Protein AF-A0A1V2UQR1-F1 (afdb_monomer_lite)

Foldseek 3Di:
DDPFQVPLVVVLVVLQVVLVVDLQVDDPVVLVVNLVVLVVVLVCVVVVPPVPHDDPLSSLSSQLSNLSSVLSVDPDPVSNVVSVVSNVVSVVSNVVSSVVSVVVVQVVVVPPPPPDDPVVVDDD

Structure (mmCIF, N/CA/C/O backbone):
data_AF-A0A1V2UQR1-F1
#
_entry.id   AF-A0A1V2UQR1-F1
#
loop_
_atom_site.group_PDB
_atom_site.id
_atom_site.type_symbol
_atom_site.label_atom_id
_atom_site.label_alt_id
_atom_site.label_comp_id
_atom_site.label_asym_id
_atom_site.label_entity_id
_atom_site.label_seq_id
_atom_site.pdbx_PDB_ins_code
_atom_site.Cartn_x
_atom_site.Cartn_y
_atom_site.Cartn_z
_atom_site.occupancy
_atom_site.B_iso_or_equiv
_atom_site.auth_seq_id
_atom_site.auth_comp_id
_atom_site.auth_asym_id
_atom_site.auth_atom_id
_atom_site.pdbx_PDB_model_num
ATOM 1 N N . MET A 1 1 ? 7.569 -15.498 -19.067 1.00 32.97 1 MET A N 1
ATOM 2 C CA . MET A 1 1 ? 6.533 -14.489 -19.364 1.00 32.97 1 MET A CA 1
ATOM 3 C C . MET A 1 1 ? 6.404 -13.623 -18.119 1.00 32.97 1 MET A C 1
ATOM 5 O O . MET A 1 1 ? 5.888 -14.090 -17.115 1.00 32.97 1 MET A O 1
ATOM 9 N N . TRP A 1 2 ? 7.049 -12.455 -18.104 1.00 37.38 2 TRP A N 1
ATOM 10 C CA . TRP A 1 2 ? 7.053 -11.581 -16.930 1.00 37.38 2 TRP A CA 1
ATOM 11 C C . TRP A 1 2 ? 5.740 -10.806 -16.916 1.00 37.38 2 TRP A C 1
ATOM 13 O O . TRP A 1 2 ? 5.482 -10.030 -17.830 1.00 37.38 2 TRP A O 1
ATOM 23 N N . MET A 1 3 ? 4.906 -11.023 -15.900 1.00 43.75 3 MET A N 1
ATOM 24 C CA . MET A 1 3 ? 3.712 -10.211 -15.671 1.00 43.75 3 MET A CA 1
ATOM 25 C C . MET A 1 3 ? 4.167 -8.871 -15.077 1.00 43.75 3 MET A C 1
ATOM 27 O O . MET A 1 3 ? 4.105 -8.639 -13.871 1.00 43.75 3 MET A O 1
ATOM 31 N N . ILE A 1 4 ? 4.757 -8.031 -15.929 1.00 51.09 4 ILE A N 1
ATOM 32 C CA . ILE A 1 4 ? 5.234 -6.699 -15.564 1.00 51.09 4 ILE A CA 1
ATOM 33 C C . ILE A 1 4 ? 4.001 -5.863 -15.200 1.00 51.09 4 ILE A C 1
ATOM 35 O O . ILE A 1 4 ? 2.979 -5.909 -15.875 1.00 51.09 4 ILE A O 1
ATOM 39 N N . GLY A 1 5 ? 4.077 -5.137 -14.088 1.00 52.66 5 GLY A N 1
ATOM 40 C CA . GLY A 1 5 ? 3.186 -4.023 -13.750 1.00 52.66 5 GLY A CA 1
ATOM 41 C C . GLY A 1 5 ? 1.824 -4.346 -13.123 1.00 52.66 5 GLY A C 1
ATOM 42 O O . GLY A 1 5 ? 1.376 -3.545 -12.316 1.00 52.66 5 GLY A O 1
ATOM 43 N N . GLY A 1 6 ? 1.181 -5.486 -13.401 1.00 56.59 6 GLY A N 1
ATOM 44 C CA . GLY A 1 6 ? -0.182 -5.764 -12.900 1.00 56.59 6 GLY A CA 1
ATOM 45 C C . GLY A 1 6 ? -0.260 -6.340 -11.480 1.00 56.59 6 GLY A C 1
ATOM 46 O O . GLY A 1 6 ? -1.126 -5.965 -10.692 1.00 56.59 6 GLY A O 1
ATOM 47 N N . THR A 1 7 ? 0.657 -7.240 -11.118 1.00 64.69 7 THR A N 1
ATOM 48 C CA . THR A 1 7 ? 0.584 -8.032 -9.872 1.00 64.69 7 THR A CA 1
ATOM 49 C C . THR A 1 7 ? 0.518 -7.159 -8.620 1.00 64.69 7 THR A C 1
ATOM 51 O O . THR A 1 7 ? -0.273 -7.415 -7.718 1.00 64.69 7 THR A O 1
ATOM 54 N N . ALA A 1 8 ? 1.307 -6.086 -8.586 1.00 63.56 8 ALA A N 1
ATOM 55 C CA . ALA A 1 8 ? 1.317 -5.116 -7.497 1.00 63.56 8 ALA A CA 1
ATOM 56 C C . ALA A 1 8 ? -0.044 -4.429 -7.305 1.00 63.56 8 ALA A C 1
ATOM 58 O O . ALA A 1 8 ? -0.502 -4.242 -6.174 1.00 63.56 8 ALA A O 1
ATOM 59 N N . ILE A 1 9 ? -0.703 -4.085 -8.413 1.00 66.06 9 ILE A N 1
ATOM 60 C CA . ILE A 1 9 ? -2.021 -3.445 -8.437 1.00 66.06 9 ILE A CA 1
ATOM 61 C C . ILE A 1 9 ? -3.070 -4.401 -7.912 1.00 66.06 9 ILE A C 1
ATOM 63 O O . ILE A 1 9 ? -3.766 -4.065 -6.954 1.00 66.06 9 ILE A O 1
ATOM 67 N N . TYR A 1 10 ? -3.120 -5.614 -8.456 1.00 68.88 10 TYR A N 1
ATOM 68 C CA . TYR A 1 10 ? -4.104 -6.609 -8.051 1.00 68.88 10 TYR A CA 1
ATOM 69 C C . TYR A 1 10 ? -3.938 -7.017 -6.586 1.00 68.88 10 TYR A C 1
ATOM 71 O O . TYR A 1 10 ? -4.908 -6.997 -5.832 1.00 68.88 10 TYR A O 1
ATOM 79 N N . VAL A 1 11 ? -2.709 -7.313 -6.152 1.00 68.81 11 VAL A N 1
ATOM 80 C CA . VAL A 1 11 ? -2.436 -7.756 -4.779 1.00 68.81 11 VAL A CA 1
ATOM 81 C C . VAL A 1 11 ? -2.712 -6.639 -3.776 1.00 68.81 11 VAL A C 1
ATOM 83 O O . VAL A 1 11 ? -3.416 -6.867 -2.795 1.00 68.81 11 VAL A O 1
ATOM 86 N N . SER A 1 12 ? -2.225 -5.417 -4.016 1.00 69.25 12 SER A N 1
ATOM 87 C CA . SER A 1 12 ? -2.465 -4.313 -3.075 1.00 69.25 12 SER A CA 1
ATOM 88 C C . SER A 1 12 ? -3.940 -3.911 -3.007 1.00 69.25 12 SER A C 1
ATOM 90 O O . SER A 1 12 ? -4.445 -3.649 -1.915 1.00 69.25 12 SER A O 1
ATOM 92 N N . SER A 1 13 ? -4.654 -3.931 -4.135 1.00 69.38 13 SER A N 1
ATOM 93 C CA . SER A 1 13 ? -6.088 -3.619 -4.189 1.00 69.38 13 SER A CA 1
ATOM 94 C C . SER A 1 13 ? -6.927 -4.690 -3.497 1.00 69.38 13 SER A C 1
ATOM 96 O O . SER A 1 13 ? -7.822 -4.355 -2.725 1.00 69.38 13 SER A O 1
ATOM 98 N N . ALA A 1 14 ? -6.611 -5.973 -3.703 1.00 75.75 14 ALA A N 1
ATOM 99 C CA . ALA A 1 14 ? -7.281 -7.078 -3.020 1.00 75.75 14 ALA A CA 1
ATOM 100 C C . ALA A 1 14 ? -7.065 -7.014 -1.500 1.00 75.75 14 ALA A C 1
ATOM 102 O O . ALA A 1 14 ? -8.016 -7.143 -0.729 1.00 75.75 14 ALA A O 1
ATOM 103 N N . VAL A 1 15 ? -5.831 -6.742 -1.065 1.00 73.88 15 VAL A N 1
ATOM 104 C CA . VAL A 1 15 ? -5.500 -6.555 0.354 1.00 73.88 15 VAL A CA 1
ATOM 105 C C . VAL A 1 15 ? -6.279 -5.376 0.936 1.00 73.88 15 VAL A C 1
ATOM 107 O O . VAL A 1 15 ? -6.903 -5.521 1.987 1.00 73.88 15 VAL A O 1
ATOM 110 N N . LEU A 1 16 ? -6.316 -4.234 0.244 1.00 71.00 16 LEU A N 1
ATOM 111 C CA . LEU A 1 16 ? -7.100 -3.076 0.672 1.00 71.00 16 LEU A CA 1
ATOM 112 C C . LEU A 1 16 ? -8.588 -3.398 0.774 1.00 71.00 16 LEU A C 1
ATOM 114 O O . LEU A 1 16 ? -9.200 -3.062 1.782 1.00 71.00 16 LEU A O 1
ATOM 118 N N . PHE A 1 17 ? -9.161 -4.080 -0.215 1.00 71.38 17 PHE A N 1
ATOM 119 C CA . PHE A 1 17 ? -10.573 -4.455 -0.225 1.00 71.38 17 PHE A CA 1
ATOM 120 C C . PHE A 1 17 ? -10.947 -5.375 0.945 1.00 71.38 17 PHE A C 1
ATOM 122 O O . PHE A 1 17 ? -11.940 -5.148 1.635 1.00 71.38 17 PHE A O 1
ATOM 129 N N . ILE A 1 18 ? -10.126 -6.390 1.225 1.00 71.56 18 ILE A N 1
ATOM 130 C CA . ILE A 1 18 ? -10.344 -7.283 2.369 1.00 71.56 18 ILE A CA 1
ATOM 131 C C . ILE A 1 18 ? -10.258 -6.479 3.672 1.00 71.56 18 ILE A C 1
ATOM 133 O O . ILE A 1 18 ? -11.129 -6.578 4.535 1.00 71.56 18 ILE A O 1
ATOM 137 N N . ILE A 1 19 ? -9.253 -5.619 3.821 1.00 70.56 19 ILE A N 1
ATOM 138 C CA . ILE A 1 19 ? -9.101 -4.803 5.029 1.00 70.56 19 ILE A CA 1
ATOM 139 C C . ILE A 1 19 ? -10.298 -3.873 5.220 1.00 70.56 19 ILE A C 1
ATOM 141 O O . ILE A 1 19 ? -10.838 -3.812 6.324 1.00 70.56 19 ILE A O 1
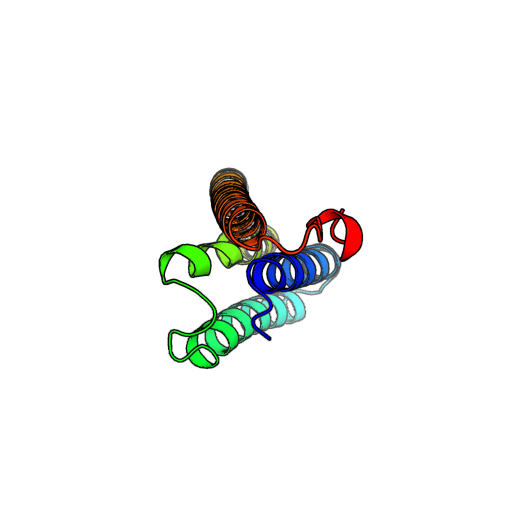ATOM 145 N N . THR A 1 20 ? -10.741 -3.162 4.184 1.00 67.00 20 THR A N 1
ATOM 146 C CA . THR A 1 20 ? -11.865 -2.222 4.292 1.00 67.00 20 THR A CA 1
ATOM 147 C C . THR A 1 20 ? -13.170 -2.937 4.640 1.00 67.00 20 THR A C 1
ATOM 149 O O . THR A 1 20 ? -13.907 -2.454 5.501 1.00 67.00 20 THR A O 1
ATOM 152 N N . ALA A 1 21 ? -13.423 -4.114 4.059 1.00 70.12 21 ALA A N 1
ATOM 153 C CA . ALA A 1 21 ? -14.614 -4.914 4.337 1.00 70.12 21 ALA A CA 1
ATOM 154 C C . ALA A 1 21 ? -14.644 -5.465 5.774 1.00 70.12 21 ALA A C 1
ATOM 156 O O . ALA A 1 21 ? -15.693 -5.481 6.423 1.00 70.12 21 ALA A O 1
ATOM 157 N N . TYR A 1 22 ? -13.496 -5.907 6.294 1.00 66.62 22 TYR A N 1
ATOM 158 C CA . TYR A 1 22 ? -13.438 -6.633 7.562 1.00 66.62 22 TYR A CA 1
ATOM 159 C C . TYR A 1 22 ? -13.123 -5.738 8.775 1.00 66.62 22 TYR A C 1
ATOM 161 O O . TYR A 1 22 ? -13.683 -5.944 9.853 1.00 66.62 22 TYR A O 1
ATOM 169 N N . THR A 1 23 ? -12.296 -4.697 8.642 1.00 65.06 23 THR A N 1
ATOM 170 C CA . THR A 1 23 ? -11.822 -3.906 9.802 1.00 65.06 23 THR A CA 1
ATOM 171 C C . THR A 1 23 ? -12.918 -3.177 10.580 1.00 65.06 23 THR A C 1
ATOM 173 O O . THR A 1 23 ? -12.778 -2.995 11.793 1.00 65.06 23 THR A O 1
ATOM 176 N N . PHE A 1 24 ? -14.020 -2.786 9.935 1.00 60.38 24 PHE A N 1
ATOM 177 C CA . PHE A 1 24 ? -15.116 -2.078 10.607 1.00 60.38 24 PHE A CA 1
ATOM 178 C C . PHE A 1 24 ? -16.175 -2.993 11.228 1.00 60.38 24 PHE A C 1
ATOM 180 O O . PHE A 1 24 ? -16.849 -2.567 12.164 1.00 60.38 24 PHE A O 1
ATOM 187 N N . LYS A 1 25 ? -16.295 -4.244 10.765 1.00 65.75 25 LYS A N 1
ATOM 188 C CA . LYS A 1 25 ? -17.300 -5.204 11.255 1.00 65.75 25 LYS A CA 1
ATOM 189 C C . LYS A 1 25 ? -16.790 -6.085 12.404 1.00 65.75 25 LYS A C 1
ATOM 191 O O . LYS A 1 25 ? -17.584 -6.659 13.142 1.00 65.75 25 LYS A O 1
ATOM 196 N N . LEU A 1 26 ? -15.473 -6.205 12.557 1.00 60.62 26 LEU A N 1
ATOM 197 C CA . LEU A 1 26 ? -14.842 -7.176 13.452 1.00 60.62 26 LEU A CA 1
ATOM 198 C C . LEU A 1 26 ? -14.723 -6.704 14.913 1.00 60.62 26 LEU A C 1
ATOM 200 O O . LEU A 1 26 ? -14.477 -5.529 15.206 1.00 60.62 26 LEU A O 1
ATOM 204 N N . GLY A 1 27 ? -14.833 -7.660 15.842 1.00 65.69 27 GLY A N 1
ATOM 205 C CA . GLY A 1 27 ? -14.621 -7.453 17.276 1.00 65.69 27 GLY A CA 1
ATOM 206 C C . GLY A 1 27 ? -13.158 -7.151 17.635 1.00 65.69 27 GLY A C 1
ATOM 207 O O . GLY A 1 27 ? -12.243 -7.300 16.826 1.00 65.69 27 GLY A O 1
ATOM 208 N N . LYS A 1 28 ? -12.907 -6.734 18.884 1.00 65.25 28 LYS A N 1
ATOM 209 C CA . LYS A 1 28 ? -11.602 -6.211 19.349 1.00 65.25 28 LYS A CA 1
ATOM 210 C C . LYS A 1 28 ? -10.407 -7.145 19.069 1.00 65.25 28 LYS A C 1
ATOM 212 O O . LYS A 1 28 ? -9.355 -6.655 18.676 1.00 65.25 28 LYS A O 1
ATOM 217 N N . TYR A 1 29 ? -10.580 -8.461 19.221 1.00 61.78 29 TYR A N 1
ATOM 218 C CA . TYR A 1 29 ? -9.546 -9.473 18.946 1.00 61.78 29 TYR A CA 1
ATOM 219 C C . TYR A 1 29 ? -9.346 -9.732 17.450 1.00 61.78 29 TYR A C 1
ATOM 221 O O . TYR A 1 29 ? -8.220 -9.808 16.969 1.00 61.78 29 TYR A O 1
ATOM 229 N N . GLN A 1 30 ? -10.435 -9.782 16.690 1.00 65.19 30 GLN A N 1
ATOM 230 C CA . GLN A 1 30 ? -10.390 -9.989 15.245 1.00 65.19 30 GLN A CA 1
ATOM 231 C C . GLN A 1 30 ? -9.726 -8.819 14.506 1.00 65.19 30 GLN A C 1
ATOM 233 O O . GLN A 1 30 ? -9.029 -9.028 13.515 1.00 65.19 30 GLN A O 1
ATOM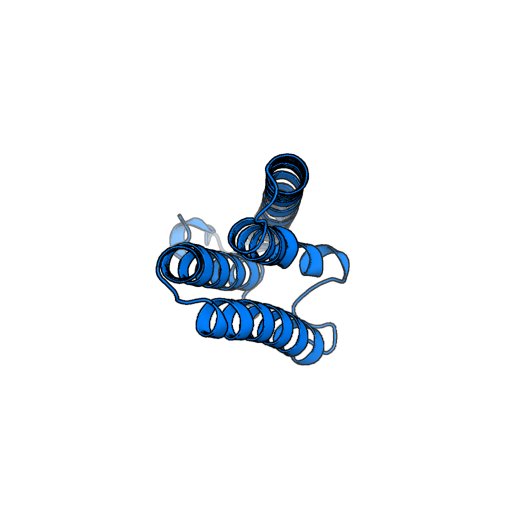 238 N N . LYS A 1 31 ? -9.862 -7.588 15.018 1.00 67.44 31 LYS A N 1
ATOM 239 C CA . LYS A 1 31 ? -9.100 -6.449 14.497 1.00 67.44 31 LYS A CA 1
ATOM 240 C C . LYS A 1 31 ? -7.584 -6.662 14.645 1.00 67.44 31 LYS A C 1
ATOM 242 O O . LYS A 1 31 ? -6.834 -6.236 13.774 1.00 67.44 31 LYS A O 1
ATOM 247 N N . ILE A 1 32 ? -7.119 -7.316 15.721 1.00 65.88 32 ILE A N 1
ATOM 248 C CA . ILE A 1 32 ? -5.677 -7.524 15.982 1.00 65.88 32 ILE A CA 1
ATOM 249 C C . ILE A 1 32 ? -5.136 -8.567 15.006 1.00 65.88 32 ILE A C 1
ATOM 251 O O . ILE A 1 32 ? -4.095 -8.350 14.391 1.00 65.88 32 ILE A O 1
ATOM 255 N N . CYS A 1 33 ? -5.899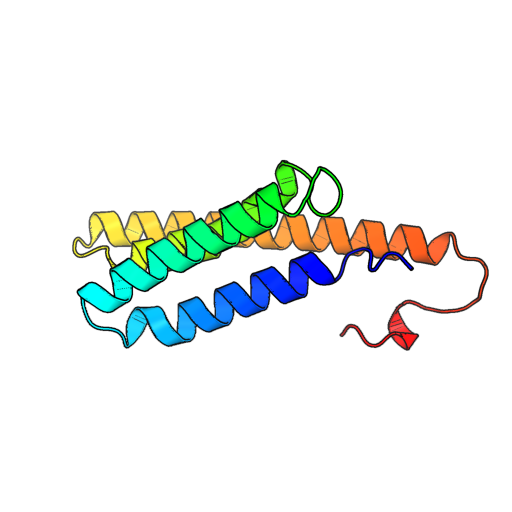 -9.640 14.778 1.00 64.75 33 CYS A N 1
ATOM 256 C CA . CYS A 1 33 ? -5.610 -10.616 13.728 1.00 64.75 33 CYS A CA 1
ATOM 257 C C . CYS A 1 33 ? -5.558 -9.962 12.340 1.00 64.75 33 CYS A C 1
ATOM 259 O O . CYS A 1 33 ? -4.703 -10.312 11.535 1.00 64.75 33 CYS A O 1
ATOM 261 N N . SER A 1 34 ? -6.410 -8.965 12.071 1.00 66.31 34 SER A N 1
ATOM 262 C CA . SER A 1 34 ? -6.354 -8.206 10.819 1.00 66.31 34 SER A CA 1
ATOM 263 C C . SER A 1 34 ? -5.048 -7.417 10.669 1.00 66.31 34 SER A C 1
ATOM 265 O O . SER A 1 34 ? -4.481 -7.441 9.585 1.00 66.31 34 SER A O 1
ATOM 267 N N . VAL A 1 35 ? -4.537 -6.752 11.718 1.00 68.25 35 VAL A N 1
ATOM 268 C CA . VAL A 1 35 ? -3.219 -6.070 11.663 1.00 68.25 35 VAL A CA 1
ATOM 269 C C . VAL A 1 35 ? -2.113 -7.076 11.370 1.00 68.25 35 VAL A C 1
ATOM 271 O O . VAL A 1 35 ? -1.284 -6.852 10.490 1.00 68.25 35 VAL A O 1
ATOM 274 N N . LEU A 1 36 ? -2.113 -8.185 12.114 1.00 67.88 36 LEU A N 1
ATOM 275 C CA . LEU A 1 36 ? -1.111 -9.239 11.993 1.00 67.88 36 LEU A CA 1
ATOM 276 C C . LEU A 1 36 ? -1.106 -9.837 10.590 1.00 67.88 36 LEU A C 1
ATOM 278 O O . LEU A 1 36 ? -0.040 -9.938 10.003 1.00 67.88 36 LEU A O 1
ATOM 282 N N . ASN A 1 37 ? -2.269 -10.137 10.012 1.00 71.25 37 ASN A N 1
ATOM 283 C CA . ASN A 1 37 ? -2.362 -10.666 8.650 1.00 71.25 37 ASN A CA 1
ATOM 284 C C . ASN A 1 37 ? -1.844 -9.688 7.589 1.00 71.25 37 ASN A C 1
ATOM 286 O O . ASN A 1 37 ? -1.258 -10.123 6.599 1.00 71.25 37 ASN A O 1
ATOM 290 N N . VAL A 1 38 ? -2.029 -8.379 7.787 1.00 70.06 38 VAL A N 1
ATOM 291 C CA . VAL A 1 38 ? -1.510 -7.350 6.870 1.00 70.06 38 VAL A CA 1
ATOM 292 C C . VAL A 1 38 ? 0.005 -7.247 6.965 1.00 70.06 38 VAL A C 1
ATOM 294 O O . VAL A 1 38 ? 0.676 -7.250 5.936 1.00 70.06 3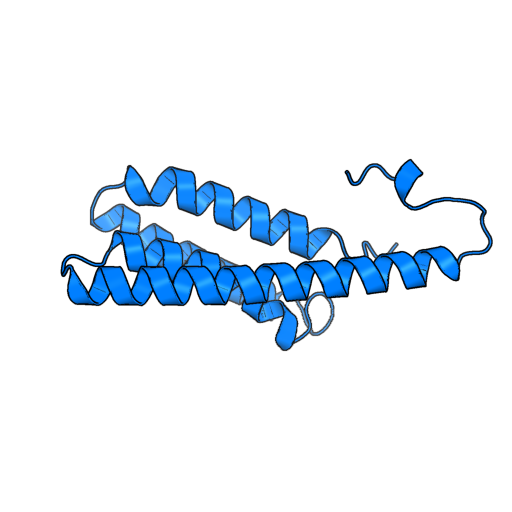8 VAL A O 1
ATOM 297 N N . LEU A 1 39 ? 0.552 -7.213 8.183 1.00 70.50 39 LEU A N 1
ATOM 298 C CA . LEU A 1 39 ? 1.999 -7.227 8.402 1.00 70.50 39 LEU A CA 1
ATOM 299 C C . LEU A 1 39 ? 2.627 -8.516 7.866 1.00 70.50 39 LEU A C 1
ATOM 301 O O . LEU A 1 39 ? 3.623 -8.451 7.155 1.00 70.50 39 LEU A O 1
ATOM 305 N N . LEU A 1 40 ? 2.020 -9.671 8.143 1.00 72.75 40 LEU A N 1
ATOM 306 C CA . LEU A 1 40 ? 2.498 -10.965 7.670 1.00 72.75 40 LEU A CA 1
ATOM 307 C C . LEU A 1 40 ? 2.437 -11.050 6.142 1.00 72.75 40 LEU A C 1
ATOM 309 O O . LEU A 1 40 ? 3.400 -11.494 5.536 1.00 72.75 40 LEU A O 1
ATOM 313 N N . SER A 1 41 ? 1.363 -10.568 5.506 1.00 70.38 41 SER A N 1
ATOM 314 C CA . SER A 1 41 ? 1.276 -10.513 4.039 1.00 70.38 41 SER A CA 1
ATOM 315 C C . SER A 1 41 ? 2.328 -9.587 3.442 1.00 70.38 41 SER A C 1
ATOM 317 O O . SER A 1 41 ? 2.964 -9.957 2.463 1.00 70.38 41 SER A O 1
ATOM 319 N N . ALA A 1 42 ? 2.557 -8.410 4.033 1.00 68.06 42 ALA A N 1
ATOM 320 C CA . ALA A 1 42 ? 3.599 -7.493 3.575 1.00 68.06 42 ALA A CA 1
ATOM 321 C C . ALA A 1 42 ? 4.996 -8.125 3.699 1.00 68.06 42 ALA A C 1
ATOM 323 O O . ALA A 1 42 ? 5.792 -8.041 2.768 1.00 68.06 42 ALA A O 1
ATOM 324 N N . VAL A 1 43 ? 5.273 -8.811 4.812 1.00 67.88 43 VAL A N 1
ATOM 325 C CA . VAL A 1 43 ? 6.531 -9.535 5.052 1.00 67.88 43 VAL A CA 1
ATOM 326 C C . VAL A 1 43 ? 6.684 -10.706 4.081 1.00 67.88 43 VAL A C 1
ATOM 328 O O . VAL A 1 43 ? 7.721 -10.827 3.440 1.00 67.88 43 VAL A O 1
ATOM 331 N N . VAL A 1 44 ? 5.656 -11.537 3.906 1.00 69.06 44 VAL A N 1
ATOM 332 C CA . VAL A 1 44 ? 5.670 -12.658 2.955 1.00 69.06 44 VAL A CA 1
ATOM 333 C C . VAL A 1 44 ? 5.878 -12.154 1.532 1.00 69.06 44 VAL A C 1
ATOM 335 O O . VAL A 1 44 ? 6.683 -12.727 0.812 1.00 69.06 44 VAL A O 1
ATOM 338 N N . LEU A 1 45 ? 5.233 -11.059 1.127 1.00 64.44 45 LEU A N 1
ATOM 339 C CA . LEU A 1 45 ? 5.430 -10.472 -0.200 1.00 64.44 45 LEU A CA 1
ATOM 340 C C . LEU A 1 45 ? 6.837 -9.887 -0.369 1.00 64.44 45 LEU A C 1
ATOM 342 O O . LEU A 1 45 ? 7.425 -10.058 -1.431 1.00 64.44 45 LEU A O 1
ATOM 346 N N . TYR A 1 46 ? 7.396 -9.269 0.675 1.00 63.59 46 TYR A N 1
ATOM 347 C CA . TYR A 1 46 ? 8.766 -8.752 0.681 1.00 63.59 46 TYR A CA 1
ATOM 348 C C . TYR A 1 46 ? 9.823 -9.866 0.603 1.00 63.59 46 TYR A C 1
ATOM 350 O O . TYR A 1 46 ? 10.778 -9.751 -0.158 1.00 63.59 46 TYR A O 1
ATOM 358 N N . PHE A 1 47 ? 9.649 -10.965 1.344 1.00 58.25 47 PHE A N 1
ATOM 359 C CA . PHE A 1 47 ? 10.606 -12.081 1.376 1.00 58.25 47 PHE A CA 1
ATOM 360 C C . PHE A 1 47 ? 10.404 -13.101 0.249 1.00 58.25 47 PHE A C 1
ATOM 362 O O . PHE A 1 47 ? 11.377 -13.688 -0.216 1.00 58.25 47 PHE A O 1
ATOM 369 N N . SER A 1 48 ? 9.175 -13.286 -0.243 1.00 59.75 48 SER A N 1
ATOM 370 C CA . SER A 1 48 ? 8.903 -14.069 -1.458 1.00 59.75 48 SER A CA 1
ATOM 371 C C . SER A 1 48 ? 9.506 -13.403 -2.695 1.00 59.75 48 SER A C 1
ATOM 373 O O . SER A 1 48 ? 9.740 -14.072 -3.701 1.00 59.75 48 SER A O 1
ATOM 375 N N . SER A 1 49 ? 9.770 -12.096 -2.634 1.00 51.78 49 SER A N 1
ATOM 376 C CA . SER A 1 49 ? 10.594 -11.396 -3.603 1.00 51.78 49 SER A CA 1
ATOM 377 C C . SER A 1 49 ? 12.055 -11.390 -3.157 1.00 51.78 49 SER A C 1
ATOM 379 O O . SER A 1 49 ? 12.532 -10.423 -2.574 1.00 51.78 49 SER A O 1
ATOM 381 N N . THR A 1 50 ? 12.819 -12.422 -3.505 1.00 48.84 50 THR A N 1
ATOM 382 C CA . THR A 1 50 ? 14.274 -12.287 -3.684 1.00 48.84 50 THR A CA 1
ATOM 383 C C . THR A 1 50 ? 14.527 -11.242 -4.781 1.00 48.84 50 THR A C 1
ATOM 385 O O . THR A 1 50 ? 14.658 -11.599 -5.943 1.00 48.84 50 THR A O 1
ATOM 388 N N . HIS A 1 51 ? 14.446 -9.945 -4.460 1.00 50.78 51 HIS A N 1
ATOM 389 C CA . HIS A 1 51 ? 14.603 -8.781 -5.354 1.00 50.78 51 HIS A CA 1
ATOM 390 C C . HIS A 1 51 ? 13.769 -8.751 -6.662 1.00 50.78 51 HIS A C 1
ATOM 392 O O . HIS A 1 51 ? 13.926 -7.830 -7.459 1.00 50.78 51 HIS A O 1
ATOM 398 N N . LEU A 1 52 ? 12.875 -9.719 -6.898 1.00 49.72 52 LEU A N 1
ATOM 399 C CA . LEU A 1 52 ? 12.342 -10.015 -8.236 1.00 49.72 52 LEU A CA 1
ATOM 400 C C . LEU A 1 52 ? 10.974 -9.395 -8.562 1.00 49.72 52 LEU A C 1
ATOM 402 O O . LEU A 1 52 ? 10.673 -9.213 -9.738 1.00 49.72 52 LEU A O 1
ATOM 406 N N . PHE A 1 53 ? 10.154 -9.055 -7.561 1.00 51.47 53 PHE A N 1
ATOM 407 C CA . PHE A 1 53 ? 8.774 -8.587 -7.796 1.00 51.47 53 PHE A CA 1
ATOM 408 C C . PHE A 1 53 ? 8.496 -7.150 -7.358 1.00 51.47 53 PHE A C 1
ATOM 410 O O . PHE A 1 53 ? 7.660 -6.491 -7.973 1.00 51.47 53 PHE A O 1
ATOM 417 N N . PHE A 1 54 ? 9.185 -6.659 -6.326 1.00 54.94 54 PHE A N 1
ATOM 418 C CA . PHE A 1 54 ? 8.971 -5.319 -5.795 1.00 54.94 54 PHE A CA 1
ATOM 419 C C . PHE A 1 54 ? 10.297 -4.610 -5.548 1.00 54.94 54 PHE A C 1
ATOM 421 O O . PHE A 1 54 ? 11.199 -5.158 -4.915 1.00 54.94 54 PHE A O 1
ATOM 428 N N . SER A 1 55 ? 10.412 -3.366 -6.011 1.00 66.44 55 SER A N 1
ATOM 429 C CA . SER A 1 55 ? 11.495 -2.495 -5.555 1.00 66.44 55 SER A CA 1
ATOM 430 C C . SER A 1 55 ? 11.249 -2.068 -4.098 1.00 66.44 55 SER A C 1
ATOM 432 O O . SER A 1 55 ? 10.093 -2.024 -3.662 1.00 66.44 55 SER A O 1
ATOM 434 N N . PRO A 1 56 ? 12.289 -1.673 -3.339 1.00 65.38 56 PRO A N 1
ATOM 435 C CA . PRO A 1 56 ? 12.123 -1.143 -1.980 1.00 65.38 56 PRO A CA 1
ATOM 436 C C . PRO A 1 56 ? 11.104 0.006 -1.899 1.00 65.38 56 PRO A C 1
ATOM 438 O O . PRO A 1 56 ? 10.402 0.167 -0.907 1.00 65.38 56 PRO A O 1
ATOM 441 N N . LEU A 1 57 ? 10.976 0.777 -2.982 1.00 68.06 57 LEU A N 1
ATOM 442 C CA . LEU A 1 57 ? 10.029 1.882 -3.115 1.00 68.06 57 LEU A CA 1
ATOM 443 C C . LEU A 1 57 ? 8.586 1.407 -3.363 1.00 68.06 57 LEU A C 1
ATOM 445 O O . LEU A 1 57 ? 7.638 2.066 -2.950 1.00 68.06 57 LEU A O 1
ATOM 449 N N . GLN A 1 58 ? 8.396 0.244 -3.989 1.00 69.06 58 GLN A N 1
ATOM 450 C CA . GLN A 1 58 ? 7.073 -0.348 -4.195 1.00 69.06 58 GLN A CA 1
ATOM 451 C C . GLN A 1 58 ? 6.528 -1.033 -2.935 1.00 69.06 58 GLN A C 1
ATOM 453 O O . GLN A 1 58 ? 5.325 -1.251 -2.844 1.00 69.06 58 GLN A O 1
ATOM 458 N N . PHE A 1 59 ? 7.360 -1.299 -1.922 1.00 70.94 59 PHE A N 1
ATOM 459 C CA . PHE A 1 59 ? 6.892 -1.794 -0.621 1.00 70.94 59 PHE A CA 1
ATOM 460 C C . PHE A 1 59 ? 5.926 -0.814 0.071 1.00 70.94 59 PHE A C 1
ATOM 462 O O . PHE A 1 59 ? 5.024 -1.223 0.805 1.00 70.94 59 PHE A O 1
ATOM 469 N N . PHE A 1 60 ? 6.036 0.486 -0.228 1.00 78.25 60 PHE A N 1
ATOM 470 C CA . PHE A 1 60 ? 5.143 1.508 0.324 1.00 78.25 60 PHE A CA 1
ATOM 471 C C . PHE A 1 60 ? 3.684 1.382 -0.148 1.00 78.25 60 PHE A C 1
ATOM 473 O O . PHE A 1 60 ? 2.798 2.031 0.408 1.00 78.25 60 PHE A O 1
ATOM 480 N N . ILE A 1 61 ? 3.401 0.497 -1.107 1.00 78.69 61 ILE A N 1
ATOM 481 C CA . ILE A 1 61 ? 2.049 0.185 -1.577 1.00 78.69 61 ILE A CA 1
ATOM 482 C C . ILE A 1 61 ? 1.140 -0.390 -0.471 1.00 78.69 61 ILE A C 1
ATOM 484 O O . ILE A 1 61 ? -0.082 -0.329 -0.581 1.00 78.69 61 ILE A O 1
ATOM 488 N N . PHE A 1 62 ? 1.713 -0.908 0.622 1.00 79.94 62 PHE A N 1
ATOM 489 C CA . PHE A 1 62 ? 0.960 -1.437 1.764 1.00 79.94 62 PHE A CA 1
ATOM 490 C C . PHE A 1 62 ? 0.690 -0.402 2.871 1.00 79.94 62 PHE A C 1
ATOM 492 O O . PHE A 1 62 ? -0.050 -0.703 3.809 1.00 79.94 62 PHE A O 1
ATOM 499 N N . LEU A 1 63 ? 1.227 0.826 2.787 1.00 85.25 63 LEU A N 1
ATOM 500 C CA . LEU A 1 63 ? 0.957 1.865 3.796 1.00 85.25 63 LEU A CA 1
ATOM 501 C C . LEU A 1 63 ? -0.536 2.179 3.971 1.00 85.25 63 LEU A C 1
ATOM 503 O O . LEU A 1 63 ? -0.966 2.280 5.123 1.00 85.25 63 LEU A O 1
ATOM 507 N N . PRO A 1 64 ? -1.344 2.320 2.898 1.00 85.44 64 PRO A N 1
ATOM 508 C CA . PRO A 1 64 ? -2.759 2.626 3.069 1.00 85.44 64 PRO A CA 1
ATOM 509 C C . PRO A 1 64 ? -3.476 1.530 3.847 1.00 85.44 64 PRO A C 1
ATOM 511 O O . PRO A 1 64 ? -4.253 1.831 4.746 1.00 85.44 64 PRO A O 1
ATOM 514 N N . ALA A 1 65 ? -3.144 0.267 3.576 1.00 82.31 65 ALA A N 1
ATOM 515 C CA . ALA A 1 65 ? -3.671 -0.888 4.288 1.00 82.31 65 ALA A CA 1
ATOM 516 C C . ALA A 1 65 ? -3.341 -0.815 5.787 1.00 82.31 65 ALA A C 1
ATOM 518 O O . ALA A 1 65 ? -4.232 -0.934 6.629 1.00 82.31 65 ALA A O 1
ATOM 519 N N . LEU A 1 66 ? -2.083 -0.533 6.128 1.00 83.62 66 LEU A N 1
ATOM 520 C CA . LEU A 1 66 ? -1.630 -0.396 7.511 1.00 83.62 66 LEU A CA 1
ATOM 521 C C . LEU A 1 66 ? -2.341 0.749 8.249 1.00 83.62 66 LEU A C 1
ATOM 523 O O . LEU A 1 66 ? -2.860 0.546 9.351 1.00 83.62 66 LEU A O 1
ATOM 527 N N . PHE A 1 67 ? -2.425 1.937 7.645 1.00 86.88 67 PHE A N 1
ATOM 528 C CA . PHE A 1 67 ? -3.096 3.077 8.271 1.00 86.88 67 PHE A CA 1
ATOM 529 C C . PHE A 1 67 ? -4.607 2.889 8.379 1.00 86.88 67 PHE A C 1
ATOM 531 O O . PHE A 1 67 ? -5.200 3.351 9.354 1.00 86.88 67 PHE A O 1
ATOM 538 N N . PHE A 1 68 ? -5.230 2.166 7.446 1.00 82.44 68 PHE A N 1
ATOM 539 C CA . PHE A 1 68 ? -6.648 1.828 7.527 1.00 82.44 68 PHE A CA 1
ATOM 540 C C . PHE A 1 68 ? -6.943 0.958 8.751 1.00 82.44 68 PHE A C 1
ATOM 542 O O . PHE A 1 68 ? -7.879 1.230 9.506 1.00 82.44 68 PHE A O 1
ATOM 549 N N . VAL A 1 69 ? -6.094 -0.041 9.011 1.00 78.81 69 VAL A N 1
ATOM 550 C CA . VAL A 1 69 ? -6.232 -0.860 10.214 1.00 78.81 69 VAL A CA 1
ATOM 551 C C . VAL A 1 69 ? -5.967 -0.024 11.471 1.00 78.81 69 VAL A C 1
ATOM 553 O O . VAL A 1 69 ? -6.772 -0.065 12.399 1.00 78.81 69 VAL A O 1
ATOM 556 N N . MET A 1 70 ? -4.909 0.795 11.509 1.00 80.88 70 MET A N 1
ATOM 557 C CA . MET A 1 70 ? -4.632 1.672 12.661 1.00 80.88 70 MET A CA 1
ATOM 558 C C . MET A 1 70 ? -5.789 2.639 12.959 1.00 80.88 70 MET A C 1
ATOM 560 O O . MET A 1 70 ? -6.157 2.834 14.122 1.00 80.88 70 MET A O 1
ATOM 564 N N . LEU A 1 71 ? -6.430 3.181 11.919 1.00 83.81 71 LEU A N 1
ATOM 565 C CA . LEU A 1 71 ? -7.620 4.020 12.042 1.00 83.81 71 LEU A CA 1
ATOM 566 C C . LEU A 1 71 ? -8.776 3.272 12.726 1.00 83.81 71 LEU A C 1
ATOM 568 O O . LEU A 1 71 ? -9.477 3.860 13.549 1.00 83.81 71 LEU A O 1
ATOM 572 N N . ALA A 1 72 ? -8.951 1.977 12.442 1.00 77.06 72 ALA A N 1
ATOM 573 C CA . ALA A 1 72 ? -9.981 1.136 13.058 1.00 77.06 72 ALA A CA 1
ATOM 574 C C . ALA A 1 72 ? -9.741 0.846 14.558 1.00 77.06 72 ALA A C 1
ATOM 576 O O . ALA A 1 72 ? -10.676 0.437 15.262 1.00 77.06 72 ALA A O 1
ATOM 577 N N . PHE A 1 73 ? -8.516 1.069 15.052 1.00 75.94 73 PHE A N 1
ATOM 578 C CA . PHE A 1 73 ? -8.122 0.941 16.463 1.00 75.94 73 PHE A CA 1
ATOM 579 C C . PHE A 1 73 ? -8.063 2.260 17.230 1.00 75.94 73 PHE A C 1
ATOM 581 O O . PHE A 1 73 ? -8.076 2.254 18.466 1.00 75.94 73 PHE A O 1
ATOM 588 N N . ALA A 1 74 ? -7.991 3.385 16.524 1.00 80.25 74 ALA A N 1
ATOM 589 C CA . ALA A 1 74 ? -7.855 4.697 17.128 1.00 80.25 74 ALA A CA 1
ATOM 590 C C . ALA A 1 74 ? -9.126 5.094 17.895 1.00 80.25 74 ALA A C 1
ATOM 592 O O . ALA A 1 74 ? -10.112 5.547 17.316 1.00 80.25 74 ALA A O 1
ATOM 593 N N . ARG A 1 75 ? -9.092 4.937 19.225 1.00 75.75 75 ARG A N 1
ATOM 594 C CA . ARG A 1 75 ? -10.207 5.308 20.116 1.00 75.75 75 ARG A CA 1
ATOM 595 C C . ARG A 1 75 ? -10.281 6.807 20.408 1.00 75.75 75 ARG A C 1
ATOM 597 O O . ARG A 1 75 ? -11.360 7.318 20.671 1.00 75.75 75 ARG A O 1
ATOM 604 N N . PHE A 1 76 ? -9.151 7.511 20.351 1.00 83.25 76 PHE A N 1
ATOM 605 C CA . PHE A 1 76 ? -9.083 8.946 20.630 1.00 83.25 76 PHE A CA 1
ATOM 606 C C . PHE A 1 76 ? -9.251 9.777 19.354 1.00 83.25 76 PHE A C 1
ATOM 608 O O . PHE A 1 76 ? -8.567 9.530 18.359 1.00 83.25 76 PHE A O 1
ATOM 615 N N . ASN A 1 77 ? -10.087 10.819 19.401 1.00 80.69 77 ASN A N 1
ATOM 616 C CA . ASN A 1 77 ? -10.372 11.675 18.240 1.00 80.69 77 ASN A CA 1
ATOM 617 C C . ASN A 1 77 ? -9.117 12.333 17.643 1.00 80.69 77 ASN A C 1
ATOM 619 O O . ASN A 1 77 ? -8.973 12.366 16.421 1.00 80.69 77 ASN A O 1
ATOM 623 N N . LYS A 1 78 ? -8.177 12.795 18.480 1.00 82.75 78 LYS A N 1
ATOM 624 C CA . LYS A 1 78 ? -6.919 13.411 18.017 1.00 82.75 78 LYS A CA 1
ATOM 625 C C . LYS A 1 78 ? -6.051 12.420 17.229 1.00 82.75 78 LYS A C 1
ATOM 627 O O . LYS A 1 78 ? -5.565 12.745 16.151 1.00 82.75 78 LYS A O 1
ATOM 632 N N . VAL A 1 79 ? -5.937 11.187 17.725 1.00 83.94 79 VAL A N 1
ATOM 633 C CA . VAL A 1 79 ? -5.190 10.093 17.077 1.00 83.94 79 VAL A CA 1
ATOM 634 C C . VAL A 1 79 ? -5.884 9.646 15.786 1.00 83.94 79 VAL A C 1
ATOM 636 O O . VAL A 1 79 ? -5.237 9.442 14.764 1.00 83.94 79 VAL A O 1
ATOM 639 N N . ARG A 1 80 ? -7.218 9.562 15.797 1.00 84.31 80 ARG A N 1
ATOM 640 C CA . ARG A 1 80 ? -8.013 9.227 14.611 1.00 84.31 80 ARG A CA 1
ATOM 641 C C . ARG A 1 80 ? -7.860 10.274 13.504 1.00 84.31 80 ARG A C 1
ATOM 643 O O . ARG A 1 80 ? -7.780 9.898 12.342 1.00 84.31 80 ARG A O 1
ATOM 650 N N . SER A 1 81 ? -7.800 11.563 13.847 1.00 86.88 81 SER A N 1
ATOM 651 C CA . SER A 1 81 ? -7.551 12.640 12.877 1.00 86.88 81 SER A CA 1
ATOM 652 C C . SER A 1 81 ? -6.178 12.498 12.214 1.00 86.88 81 SER A C 1
ATOM 654 O O . SER A 1 81 ? -6.075 12.526 10.990 1.00 86.88 81 SER A O 1
ATOM 656 N N . LEU A 1 82 ? -5.139 12.227 13.009 1.00 90.38 82 LEU A N 1
ATOM 657 C CA . LEU A 1 82 ? -3.787 11.989 12.503 1.00 90.38 82 LEU A CA 1
ATOM 658 C C . LEU A 1 82 ? -3.733 10.791 11.544 1.00 90.38 82 LEU A C 1
ATOM 660 O O . LEU A 1 82 ? -3.172 10.904 10.457 1.00 90.38 82 LEU A O 1
ATOM 664 N N . PHE A 1 83 ? -4.388 9.675 11.880 1.00 87.06 83 PHE A N 1
ATOM 665 C CA . PHE A 1 83 ? -4.457 8.529 10.970 1.00 87.06 83 PHE A CA 1
ATOM 666 C C . PHE A 1 83 ? -5.243 8.809 9.689 1.00 87.06 83 PHE A C 1
ATOM 668 O O . PHE A 1 83 ? -4.891 8.250 8.659 1.00 87.06 83 PHE A O 1
ATOM 675 N N . LYS A 1 84 ? -6.259 9.684 9.699 1.00 87.31 84 LYS A N 1
ATOM 676 C CA . LYS A 1 84 ? -6.930 10.107 8.454 1.00 87.31 84 LYS A CA 1
ATOM 677 C C . LYS A 1 84 ? -5.975 10.863 7.530 1.00 87.31 84 LYS A C 1
ATOM 679 O O . LYS A 1 84 ? -5.971 10.606 6.331 1.00 87.31 84 LYS A O 1
ATOM 684 N N . VAL A 1 85 ? -5.160 11.763 8.083 1.00 92.56 85 VAL A N 1
ATOM 685 C CA . VAL A 1 85 ? -4.155 12.510 7.309 1.00 92.56 85 VAL A CA 1
ATOM 686 C C . VAL A 1 85 ? -3.084 11.565 6.764 1.00 92.56 85 VAL A C 1
ATOM 688 O O . VAL A 1 85 ? -2.773 11.613 5.577 1.00 92.56 85 VAL A O 1
ATOM 691 N N . LEU A 1 86 ? -2.571 10.651 7.594 1.00 92.00 86 LEU A N 1
ATOM 692 C CA . LEU A 1 86 ? -1.606 9.637 7.158 1.00 92.00 86 LEU A CA 1
ATOM 693 C C . LEU A 1 86 ? -2.185 8.701 6.092 1.00 92.00 86 LEU A C 1
ATOM 695 O O . LEU A 1 86 ? -1.500 8.394 5.119 1.00 92.00 86 LEU A O 1
ATOM 699 N N . LEU A 1 87 ? -3.452 8.299 6.231 1.00 90.06 87 LEU A N 1
ATOM 700 C CA . LEU A 1 87 ? -4.159 7.523 5.215 1.00 90.06 87 LEU A CA 1
ATOM 701 C C . LEU A 1 87 ? -4.197 8.289 3.889 1.00 90.06 87 LEU A C 1
ATOM 703 O O . LEU A 1 87 ? -3.843 7.734 2.854 1.00 90.06 87 LEU A O 1
ATOM 707 N N . PHE A 1 88 ? -4.563 9.570 3.915 1.00 91.00 88 PHE A N 1
ATOM 708 C CA . PHE A 1 88 ? -4.601 10.397 2.712 1.00 91.00 88 PHE A CA 1
ATOM 709 C C . PHE A 1 88 ? -3.229 10.486 2.030 1.00 91.00 88 PHE A C 1
ATOM 711 O O . PHE A 1 88 ? -3.115 10.199 0.841 1.00 91.00 88 PHE A O 1
ATOM 718 N N . ILE A 1 89 ? -2.170 10.777 2.791 1.00 92.25 89 ILE A N 1
ATOM 719 C CA . ILE A 1 89 ? -0.795 10.821 2.269 1.00 92.25 89 ILE A CA 1
ATOM 720 C C . ILE A 1 89 ? -0.391 9.459 1.689 1.00 92.25 89 ILE A C 1
ATOM 722 O O . ILE A 1 89 ? 0.178 9.389 0.602 1.00 92.25 89 ILE A O 1
ATOM 726 N N . SER A 1 90 ? -0.726 8.361 2.370 1.00 89.81 90 SER A N 1
ATOM 727 C CA . SER A 1 90 ? -0.409 7.023 1.872 1.00 89.81 90 SER A CA 1
ATOM 728 C C . SER A 1 90 ? -1.134 6.672 0.578 1.00 89.81 90 SER A C 1
ATOM 730 O O . SER A 1 90 ? -0.546 6.013 -0.272 1.00 89.81 90 SER A O 1
ATOM 732 N N . LEU A 1 91 ? -2.377 7.128 0.395 1.00 88.81 91 LEU A N 1
ATOM 733 C CA . LEU A 1 91 ? -3.130 6.925 -0.842 1.00 88.81 91 LEU A CA 1
ATOM 734 C C . LEU A 1 91 ? -2.508 7.701 -2.008 1.00 88.81 91 LEU A C 1
ATOM 736 O O . LEU A 1 91 ? -2.464 7.184 -3.122 1.00 88.81 91 LEU A O 1
ATOM 740 N N . LEU A 1 92 ? -1.959 8.895 -1.754 1.00 89.50 92 LEU A N 1
ATOM 741 C CA . LEU A 1 92 ? -1.191 9.635 -2.761 1.00 89.50 92 LEU A CA 1
ATOM 742 C C . LEU A 1 92 ? 0.081 8.878 -3.165 1.00 89.50 92 LEU A C 1
ATOM 744 O O . LEU A 1 92 ? 0.360 8.741 -4.355 1.00 89.50 92 LEU A O 1
ATOM 748 N N . ILE A 1 93 ? 0.819 8.332 -2.192 1.00 87.06 93 ILE A N 1
ATOM 749 C CA . ILE A 1 93 ? 2.006 7.500 -2.455 1.00 87.06 93 ILE A CA 1
ATOM 750 C C . ILE A 1 93 ? 1.617 6.250 -3.255 1.00 87.06 93 ILE A C 1
ATOM 752 O O . ILE A 1 93 ? 2.255 5.937 -4.259 1.00 87.06 93 ILE A O 1
ATOM 756 N N . TRP A 1 94 ? 0.542 5.568 -2.853 1.00 86.38 94 TRP A N 1
ATOM 757 C CA . TRP A 1 94 ? -0.003 4.397 -3.541 1.00 86.38 94 TRP A CA 1
ATOM 758 C C . TRP A 1 94 ? -0.354 4.711 -4.999 1.00 86.38 94 TRP A C 1
ATOM 760 O O . TRP A 1 94 ? 0.085 4.003 -5.904 1.00 86.38 94 TRP A O 1
ATOM 770 N N . SER A 1 95 ? -1.048 5.826 -5.248 1.00 84.56 95 SER A N 1
ATOM 771 C CA . SER A 1 95 ? -1.359 6.289 -6.604 1.00 84.56 95 SER A CA 1
ATOM 772 C C . SER A 1 95 ? -0.101 6.610 -7.415 1.00 84.56 95 SER A C 1
ATOM 774 O O . SER A 1 95 ? -0.050 6.301 -8.603 1.00 84.56 95 SER A O 1
ATOM 776 N N . GLY A 1 96 ? 0.915 7.221 -6.800 1.00 84.25 96 GLY A N 1
ATOM 777 C CA . GLY A 1 96 ? 2.182 7.533 -7.464 1.00 84.25 96 GLY A CA 1
ATOM 778 C C . GLY A 1 96 ? 2.954 6.280 -7.883 1.00 84.25 96 GLY A C 1
ATOM 779 O O . GLY A 1 96 ? 3.481 6.220 -8.996 1.00 84.25 96 GLY A O 1
ATOM 780 N N . ILE A 1 97 ? 2.974 5.255 -7.025 1.00 82.50 97 ILE A N 1
ATOM 781 C CA . ILE A 1 97 ? 3.584 3.953 -7.329 1.00 82.50 97 ILE A CA 1
ATOM 782 C C . ILE A 1 97 ? 2.864 3.296 -8.511 1.00 82.50 97 ILE A C 1
ATOM 784 O O . ILE A 1 97 ? 3.527 2.896 -9.469 1.00 82.50 97 ILE A O 1
ATOM 788 N N . HIS A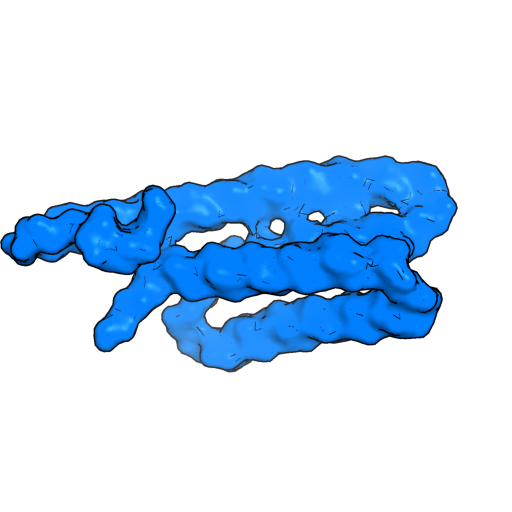 1 98 ? 1.528 3.261 -8.492 1.00 79.25 98 HIS A N 1
ATOM 789 C CA . HIS A 1 98 ? 0.725 2.709 -9.591 1.00 79.25 98 HIS A CA 1
ATOM 790 C C . HIS A 1 98 ? 0.929 3.439 -10.904 1.00 79.25 98 HIS A C 1
ATOM 792 O O . HIS A 1 98 ? 1.103 2.813 -11.946 1.00 79.25 98 HIS A O 1
ATOM 798 N N . PHE A 1 99 ? 0.978 4.766 -10.863 1.00 82.81 99 PHE A N 1
ATOM 799 C CA . PHE A 1 99 ? 1.219 5.566 -12.055 1.00 82.81 99 PHE A CA 1
ATOM 800 C C . PHE A 1 99 ? 2.608 5.310 -12.657 1.00 82.81 99 PHE A C 1
ATOM 802 O O . PHE A 1 99 ? 2.757 5.213 -13.876 1.00 82.81 99 PHE A O 1
ATOM 809 N N . SER A 1 100 ? 3.630 5.155 -11.811 1.00 79.56 100 SER A N 1
ATOM 810 C CA . SER A 1 100 ? 4.979 4.785 -12.252 1.00 79.56 100 SER A CA 1
ATOM 811 C C . SER A 1 100 ? 5.006 3.391 -12.890 1.00 79.56 100 SER A C 1
ATOM 813 O O . SER A 1 100 ? 5.580 3.216 -13.965 1.00 79.56 100 SER A O 1
ATOM 815 N N . GLN A 1 101 ? 4.319 2.415 -12.286 1.00 76.25 101 GLN A N 1
ATOM 816 C CA . GLN A 1 101 ? 4.193 1.060 -12.834 1.00 76.25 101 GLN A CA 1
ATOM 817 C C . GLN A 1 101 ? 3.455 1.047 -14.177 1.00 76.25 101 GLN A C 1
ATOM 819 O O . GLN A 1 101 ? 3.903 0.385 -15.111 1.00 76.25 101 GLN A O 1
ATOM 824 N N . LEU A 1 102 ? 2.385 1.834 -14.312 1.00 76.81 102 LEU A N 1
ATOM 825 C CA . LEU A 1 102 ? 1.652 1.986 -15.568 1.00 76.81 102 LEU A CA 1
ATOM 826 C C . LEU A 1 102 ? 2.536 2.590 -16.669 1.00 76.81 102 LEU A C 1
ATOM 828 O O . LEU A 1 102 ? 2.545 2.099 -17.795 1.00 76.81 102 LEU A O 1
ATOM 832 N N . LYS A 1 103 ? 3.337 3.614 -16.348 1.00 78.38 103 LYS A N 1
ATOM 833 C CA . LYS A 1 103 ? 4.299 4.199 -17.296 1.00 78.38 103 LYS A CA 1
ATOM 834 C C . LYS A 1 103 ? 5.370 3.204 -17.738 1.00 78.38 103 LYS A C 1
ATOM 836 O O . LYS A 1 103 ? 5.704 3.163 -18.920 1.00 78.38 103 LYS A O 1
ATOM 841 N N . GLN A 1 104 ? 5.903 2.408 -16.812 1.00 75.06 104 GLN A N 1
ATOM 842 C CA . GLN A 1 104 ? 6.867 1.350 -17.136 1.00 75.06 104 GLN A CA 1
ATOM 843 C C . GLN A 1 104 ? 6.245 0.300 -18.059 1.00 75.06 104 GLN A C 1
ATOM 845 O O . GLN A 1 104 ? 6.870 -0.103 -19.038 1.00 75.06 104 GLN A O 1
ATOM 850 N N . LEU A 1 105 ? 4.997 -0.083 -17.787 1.00 73.50 105 LEU A N 1
ATOM 851 C CA . LEU A 1 105 ? 4.236 -0.999 -18.626 1.00 73.50 105 LEU A CA 1
ATOM 852 C C . LEU A 1 105 ? 4.047 -0.433 -20.042 1.00 73.50 105 LEU A C 1
ATOM 854 O O . LEU A 1 105 ? 4.332 -1.106 -21.028 1.00 73.50 105 LEU A O 1
ATOM 858 N N . GLN A 1 106 ? 3.628 0.829 -20.150 1.00 73.56 106 GLN A N 1
ATOM 859 C CA . GLN A 1 106 ? 3.436 1.500 -21.434 1.00 73.56 106 GLN A CA 1
ATOM 860 C C . GLN A 1 106 ? 4.744 1.593 -22.234 1.00 73.56 106 GLN A C 1
ATOM 862 O O . GLN A 1 106 ? 4.744 1.374 -23.445 1.00 73.56 106 GLN A O 1
ATOM 867 N N . ALA A 1 107 ? 5.864 1.894 -21.569 1.00 75.25 107 ALA A N 1
ATOM 868 C CA . ALA A 1 107 ? 7.179 1.926 -22.201 1.00 75.25 107 ALA A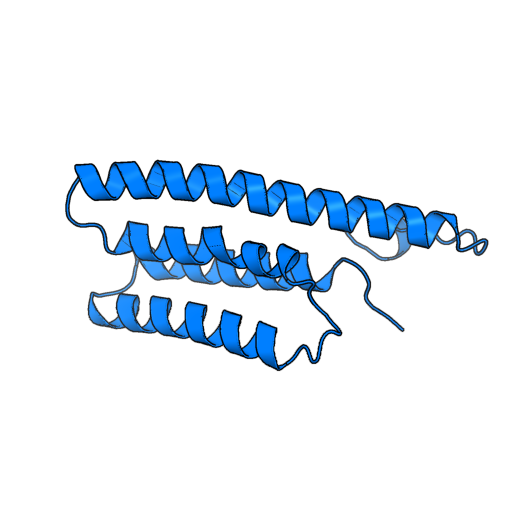 CA 1
ATOM 869 C C . ALA A 1 107 ? 7.597 0.540 -22.715 1.00 75.25 107 ALA A C 1
ATOM 871 O O . ALA A 1 107 ? 8.068 0.435 -23.844 1.00 75.25 107 ALA A O 1
ATOM 872 N N . TYR A 1 108 ? 7.365 -0.515 -21.929 1.00 73.50 108 TYR A N 1
ATOM 873 C CA . TYR A 1 108 ? 7.653 -1.894 -22.321 1.00 73.50 108 TYR A CA 1
ATOM 874 C C . TYR A 1 108 ? 6.884 -2.301 -23.586 1.00 73.50 108 TYR A C 1
ATOM 876 O O . TYR A 1 108 ? 7.493 -2.707 -24.575 1.00 73.50 108 TYR A O 1
ATOM 884 N N . TYR A 1 109 ? 5.568 -2.086 -23.616 1.00 69.56 109 TYR A N 1
ATOM 885 C CA . TYR A 1 109 ? 4.760 -2.416 -24.794 1.00 69.56 109 TYR A CA 1
ATOM 886 C C . TYR A 1 109 ? 5.122 -1.572 -26.020 1.00 69.56 109 TYR A C 1
ATOM 888 O O . TYR A 1 109 ? 5.099 -2.075 -27.136 1.00 69.56 109 TYR A O 1
ATOM 896 N N . LYS A 1 110 ? 5.545 -0.313 -25.841 1.00 69.19 110 LYS A N 1
ATOM 897 C CA . LYS A 1 110 ? 6.024 0.520 -26.957 1.00 69.19 110 LYS A CA 1
ATOM 898 C C . LYS A 1 110 ? 7.297 -0.040 -27.612 1.00 69.19 110 LYS A C 1
ATOM 900 O O . LYS A 1 110 ? 7.528 0.217 -28.789 1.00 69.19 110 LYS A O 1
ATOM 905 N N . THR A 1 111 ? 8.118 -0.784 -26.866 1.00 71.62 111 THR A N 1
ATOM 906 C CA . THR A 1 111 ? 9.325 -1.450 -27.395 1.00 71.62 111 THR A CA 1
ATOM 907 C C . THR A 1 111 ? 9.046 -2.802 -28.053 1.00 71.62 111 THR A C 1
ATOM 909 O O . THR A 1 111 ? 9.878 -3.292 -28.814 1.00 71.62 111 THR A O 1
ATOM 912 N N . GLN A 1 112 ? 7.875 -3.399 -27.815 1.00 66.81 112 GLN A N 1
ATOM 913 C CA . GLN A 1 112 ? 7.441 -4.596 -28.525 1.00 66.81 112 GLN A CA 1
ATOM 914 C C . GLN A 1 112 ? 6.836 -4.191 -29.876 1.00 66.81 112 GLN A C 1
ATOM 916 O O . GLN A 1 112 ? 5.694 -3.755 -29.973 1.00 66.81 112 GLN A O 1
ATOM 921 N N . HIS A 1 113 ? 7.608 -4.351 -30.952 1.00 57.62 113 HIS A N 1
ATOM 922 C CA . HIS A 1 113 ? 7.177 -4.125 -32.341 1.00 57.62 113 HIS A CA 1
ATOM 923 C C . HIS A 1 113 ? 6.156 -5.166 -32.859 1.00 57.62 113 HIS A C 1
ATOM 925 O O . HIS A 1 113 ? 6.099 -5.433 -34.055 1.00 57.62 113 HIS A O 1
ATOM 931 N N . THR A 1 114 ? 5.364 -5.789 -31.987 1.00 61.66 114 THR A N 1
ATOM 932 C CA . THR A 1 114 ? 4.437 -6.876 -32.344 1.00 61.66 114 THR A CA 1
ATOM 933 C C . THR A 1 114 ? 3.027 -6.392 -32.684 1.00 61.66 114 THR A C 1
ATOM 935 O O . THR A 1 114 ? 2.183 -7.203 -33.041 1.00 61.66 114 THR A O 1
ATOM 938 N N . GLY A 1 115 ? 2.745 -5.085 -32.602 1.00 56.66 115 GLY A N 1
ATOM 939 C CA . GLY A 1 115 ? 1.404 -4.539 -32.865 1.00 56.66 115 GLY A CA 1
ATOM 940 C C . GLY A 1 115 ? 0.360 -4.913 -31.804 1.00 56.66 115 GLY A C 1
ATOM 941 O O . GLY A 1 115 ? -0.780 -4.461 -31.885 1.00 56.66 115 GLY A O 1
ATOM 942 N N . GLU A 1 116 ? 0.755 -5.688 -30.792 1.00 59.84 116 GLU A N 1
ATOM 943 C CA . GLU A 1 116 ? -0.086 -6.032 -29.657 1.00 59.84 116 GLU A CA 1
ATOM 944 C C . GLU A 1 116 ? -0.137 -4.848 -28.693 1.00 59.84 116 GLU A C 1
ATOM 946 O O . GLU A 1 116 ? 0.856 -4.474 -28.061 1.00 59.84 116 GLU A O 1
ATOM 951 N N . SER A 1 117 ? -1.298 -4.202 -28.617 1.00 56.88 117 SER A N 1
ATOM 952 C CA . SER A 1 117 ? -1.516 -3.124 -27.664 1.00 56.88 117 SER A CA 1
ATOM 953 C C . SER A 1 117 ? -1.850 -3.711 -26.294 1.00 56.88 117 SER A C 1
ATOM 955 O O . SER A 1 117 ? -2.533 -4.726 -26.169 1.00 56.88 117 SER A O 1
ATOM 957 N N . TRP A 1 118 ? -1.424 -3.027 -25.233 1.00 56.56 118 TRP A N 1
ATOM 958 C CA . TRP A 1 118 ? -1.778 -3.347 -23.843 1.00 56.56 118 TRP A CA 1
ATOM 959 C C . TRP A 1 118 ? -3.302 -3.461 -23.606 1.00 56.56 118 TRP A C 1
ATOM 961 O O . TRP A 1 118 ? -3.724 -4.078 -22.632 1.00 56.56 118 TRP A O 1
ATOM 971 N N . GLN A 1 119 ? -4.126 -2.916 -24.512 1.00 54.22 119 GLN A N 1
ATOM 972 C CA . GLN A 1 119 ? -5.588 -3.020 -24.504 1.00 54.22 119 GLN A CA 1
ATOM 973 C C . GLN A 1 119 ? -6.099 -4.428 -24.863 1.00 54.22 119 GLN A C 1
ATOM 975 O O . GLN A 1 119 ? -7.185 -4.801 -24.431 1.00 54.22 119 GLN A O 1
ATOM 980 N N . GLN A 1 120 ? -5.334 -5.237 -25.608 1.00 53.09 120 GLN A N 1
ATOM 981 C CA . GLN A 1 120 ? -5.728 -6.606 -25.977 1.00 53.09 120 GLN A CA 1
ATOM 982 C C . GLN A 1 120 ? -5.615 -7.600 -24.811 1.00 53.09 120 GLN A C 1
ATOM 984 O O . GLN A 1 120 ? -6.311 -8.612 -24.800 1.00 53.09 120 GLN A O 1
ATOM 989 N N . TYR A 1 121 ? -4.792 -7.294 -23.803 1.00 54.44 121 TYR A N 1
ATOM 990 C CA . TYR A 1 121 ? -4.546 -8.162 -22.645 1.00 54.44 121 TYR A CA 1
ATOM 991 C C . TYR A 1 121 ? -5.412 -7.836 -21.414 1.00 54.44 121 TYR A C 1
ATOM 993 O O . TYR A 1 121 ? -5.156 -8.350 -20.327 1.00 54.44 121 TYR A O 1
ATOM 1001 N N . GLY A 1 122 ? -6.468 -7.030 -21.580 1.00 45.59 122 GLY A N 1
ATOM 1002 C CA . GLY A 1 122 ? -7.569 -6.957 -20.614 1.00 45.59 122 GLY A CA 1
ATOM 1003 C C . GLY A 1 122 ? -7.217 -6.344 -19.256 1.00 45.59 122 GLY A C 1
ATOM 1004 O O . GLY A 1 122 ? -7.523 -6.930 -18.220 1.00 45.59 122 GLY A O 1
ATOM 1005 N N . ALA A 1 123 ? -6.621 -5.152 -19.239 1.00 42.47 123 ALA A N 1
ATOM 1006 C CA . ALA A 1 123 ? -6.446 -4.379 -18.010 1.00 42.47 123 ALA A CA 1
ATOM 1007 C C . ALA A 1 123 ? -6.999 -2.953 -18.182 1.00 42.47 123 ALA A C 1
ATOM 1009 O O . ALA A 1 123 ? -6.255 -2.060 -18.571 1.00 42.47 123 ALA A O 1
ATOM 1010 N N . LEU A 1 124 ? -8.297 -2.819 -17.856 1.00 43.16 124 LEU A N 1
ATOM 1011 C CA . LEU A 1 124 ? -9.103 -1.600 -17.622 1.00 43.16 124 LEU A CA 1
ATOM 1012 C C . LEU A 1 124 ? -9.155 -0.544 -18.739 1.00 43.16 124 LEU A C 1
ATOM 1014 O O . LEU A 1 124 ? -8.198 0.242 -18.894 1.00 43.16 124 LEU A O 1
#

Organism: NCBI:txid1675530

Sequence (124 aa):
MWMIGGTAIYVSSAVLFIITAYTFKLGKYQKICSVLNVLLSAVVLYFSSTHLFFSPLQFFIFLPALFFVMLAFARFNKVRSLFKVLLFISLLIWSGIHFSQLKQLQAYYKTQHTGESWQQYGAL

Secondary structure (DSSP, 8-state):
---TTHHHHHHHHHHHHHHHHHHTTS-HHHHHHHHHHHHHHHHHHHHH-SSSS--TTGGGGGHHHHHHHHHHH--SHHHHHHHHHHHHHHHHHHHHHHHHHHHHHHHHHHH-TT---TTTT---

Radius of gyration: 16.91 Å; chains: 1; bounding box: 32×28×54 Å

pLDDT: mean 70.34, std 12.76, range [32.97, 92.56]